Protein AF-A0A9D4RAT3-F1 (afdb_monomer_lite)

Sequence (59 aa):
MEHILSSCTTALTQGRYRWRHDSVLQELADKLERERTKKRPAQTETPNDSVREGRTKGA

Structure (mmCIF, N/CA/C/O backbone):
data_AF-A0A9D4RAT3-F1
#
_entry.id   AF-A0A9D4RAT3-F1
#
loop_
_atom_site.group_PDB
_atom_site.id
_atom_site.type_symbol
_atom_site.label_atom_id
_atom_site.label_alt_id
_atom_site.label_comp_id
_atom_site.label_asym_id
_atom_site.label_entity_id
_atom_site.label_seq_id
_atom_site.pdbx_PDB_ins_code
_atom_site.Cartn_x
_atom_site.Cartn_y
_atom_site.Cartn_z
_atom_site.occupancy
_atom_site.B_iso_or_equiv
_atom_site.auth_seq_id
_atom_site.auth_comp_id
_atom_site.auth_asym_id
_atom_site.auth_atom_id
_atom_site.pdbx_PDB_model_num
ATOM 1 N N . MET A 1 1 ? 11.038 12.399 -6.397 1.00 61.69 1 MET A N 1
ATOM 2 C CA . MET A 1 1 ? 10.893 10.958 -6.100 1.00 61.69 1 MET A CA 1
ATOM 3 C C . MET A 1 1 ? 9.526 10.533 -6.592 1.00 61.69 1 MET A C 1
ATOM 5 O O . MET A 1 1 ? 8.542 11.043 -6.076 1.00 61.69 1 MET A O 1
ATOM 9 N N . GLU A 1 2 ? 9.456 9.676 -7.607 1.00 66.81 2 GLU A N 1
ATOM 10 C CA . GLU A 1 2 ? 8.188 9.078 -8.043 1.00 66.81 2 GLU A CA 1
ATOM 11 C C . GLU A 1 2 ? 7.911 7.834 -7.189 1.00 66.81 2 GLU A C 1
ATOM 13 O O . GLU A 1 2 ? 8.795 6.998 -6.992 1.00 66.81 2 GLU A O 1
ATOM 18 N N . HIS A 1 3 ? 6.715 7.741 -6.608 1.00 70.44 3 HIS A N 1
ATOM 19 C CA . HIS A 1 3 ? 6.332 6.609 -5.765 1.00 70.44 3 HIS A CA 1
ATOM 20 C C . HIS A 1 3 ? 5.960 5.405 -6.632 1.00 70.44 3 HIS A C 1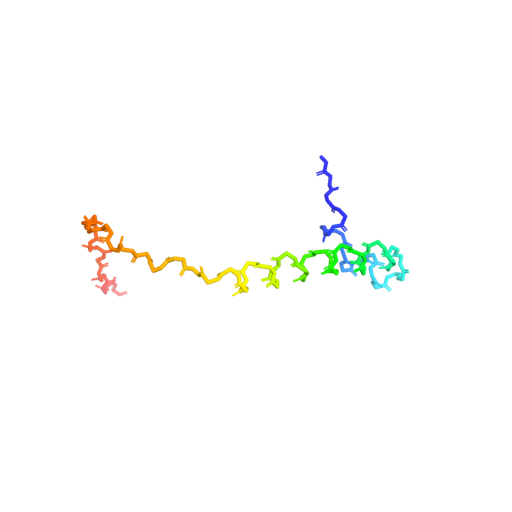
ATOM 22 O O . HIS A 1 3 ? 5.284 5.548 -7.638 1.00 70.44 3 HIS A O 1
ATOM 28 N N . ILE A 1 4 ? 6.294 4.184 -6.206 1.00 69.44 4 ILE A N 1
ATOM 29 C CA . ILE A 1 4 ? 6.025 2.973 -7.007 1.00 69.44 4 ILE A CA 1
ATOM 30 C C . ILE A 1 4 ? 4.529 2.761 -7.322 1.00 69.44 4 ILE A C 1
ATOM 32 O O . ILE A 1 4 ? 4.181 2.093 -8.290 1.00 69.44 4 ILE A O 1
ATOM 36 N N . LEU A 1 5 ? 3.637 3.367 -6.530 1.00 71.31 5 LEU A N 1
ATOM 37 C CA . LEU A 1 5 ? 2.191 3.337 -6.741 1.00 71.31 5 LEU A CA 1
ATOM 38 C C . LEU A 1 5 ? 1.689 4.366 -7.771 1.00 71.31 5 LEU A C 1
ATOM 40 O O . LEU A 1 5 ? 0.587 4.191 -8.281 1.00 71.31 5 LEU A O 1
ATOM 44 N N . SER A 1 6 ? 2.456 5.404 -8.130 1.00 74.56 6 SER A N 1
ATOM 45 C CA . SER A 1 6 ? 2.020 6.377 -9.148 1.00 74.56 6 SER A CA 1
ATOM 46 C C . SER A 1 6 ? 2.002 5.774 -10.555 1.00 74.56 6 SER A C 1
ATOM 48 O O . SER A 1 6 ? 1.199 6.175 -11.390 1.00 74.56 6 SER A O 1
ATOM 50 N N . SER A 1 7 ? 2.838 4.765 -10.807 1.00 70.31 7 SER A N 1
ATOM 51 C CA . SER A 1 7 ? 2.919 4.040 -12.085 1.00 70.31 7 SER A CA 1
ATOM 52 C C . SER A 1 7 ? 2.143 2.714 -12.081 1.00 70.31 7 SER A C 1
ATOM 54 O O . SER A 1 7 ? 2.279 1.922 -13.017 1.00 70.31 7 SER A O 1
ATOM 56 N N . CYS A 1 8 ? 1.359 2.454 -11.027 1.00 76.81 8 CYS A N 1
ATOM 57 C CA . CYS A 1 8 ? 0.766 1.151 -10.715 1.00 76.81 8 CYS A CA 1
ATOM 58 C C . CYS A 1 8 ? -0.041 0.569 -11.883 1.00 76.81 8 CYS A C 1
ATOM 60 O O . CYS A 1 8 ? 0.184 -0.572 -12.272 1.00 76.81 8 CYS A O 1
ATOM 62 N N . THR A 1 9 ? -0.905 1.363 -12.519 1.00 76.69 9 THR A N 1
ATOM 63 C CA . THR A 1 9 ? -1.783 0.883 -13.598 1.00 76.69 9 THR A CA 1
ATOM 64 C C . THR A 1 9 ? -0.995 0.358 -14.800 1.00 76.69 9 THR A C 1
ATOM 66 O O . THR A 1 9 ? -1.211 -0.770 -15.241 1.00 76.69 9 THR A O 1
ATOM 69 N N . THR A 1 10 ? -0.030 1.126 -15.309 1.00 78.44 10 THR A N 1
ATOM 70 C CA . THR A 1 10 ? 0.786 0.725 -16.468 1.00 78.44 10 THR A CA 1
ATOM 71 C C . THR A 1 10 ? 1.742 -0.415 -16.117 1.00 78.44 10 THR A C 1
ATOM 73 O O . THR A 1 10 ? 1.910 -1.343 -16.907 1.00 78.44 10 THR A O 1
ATOM 76 N N . ALA A 1 11 ? 2.346 -0.379 -14.925 1.00 75.19 11 ALA A N 1
ATOM 77 C CA . ALA A 1 11 ? 3.270 -1.411 -14.462 1.00 75.19 11 ALA A CA 1
ATOM 78 C C . ALA A 1 11 ? 2.572 -2.765 -14.255 1.00 75.19 11 ALA A C 1
ATOM 80 O O . ALA A 1 11 ? 3.072 -3.779 -14.747 1.00 75.19 11 ALA A O 1
ATOM 81 N N . LEU A 1 12 ? 1.397 -2.771 -13.613 1.00 75.25 12 LEU A N 1
ATOM 82 C CA . LEU A 1 12 ? 0.580 -3.970 -13.410 1.00 75.25 12 LEU A CA 1
ATOM 83 C C . LEU A 1 12 ? 0.040 -4.523 -14.729 1.00 75.25 12 LEU A C 1
ATOM 85 O O . LEU A 1 12 ? 0.116 -5.730 -14.946 1.00 75.25 12 LEU A O 1
ATOM 89 N N . THR A 1 13 ? -0.429 -3.656 -15.636 1.00 78.88 13 THR A N 1
ATOM 90 C CA . THR A 1 13 ? -0.891 -4.074 -16.976 1.00 78.88 13 THR A CA 1
ATOM 91 C C . THR A 1 13 ? 0.232 -4.753 -17.764 1.00 78.88 13 THR A C 1
ATOM 93 O O . THR A 1 13 ? -0.003 -5.702 -18.504 1.00 78.88 13 THR A O 1
ATOM 96 N N . GLN A 1 14 ? 1.476 -4.314 -17.565 1.00 82.81 14 GLN A N 1
ATOM 97 C CA . GLN A 1 14 ? 2.667 -4.894 -18.191 1.00 82.81 14 GLN A CA 1
ATOM 98 C C . GLN A 1 14 ? 3.268 -6.059 -17.381 1.00 82.81 14 GLN A C 1
ATOM 100 O O . GLN A 1 14 ? 4.346 -6.548 -17.714 1.00 82.81 14 GLN A O 1
ATOM 105 N N . GLY A 1 15 ? 2.602 -6.499 -16.305 1.00 80.38 15 GLY A N 1
ATOM 106 C CA . GLY A 1 15 ? 3.028 -7.606 -15.446 1.00 80.38 15 GLY A CA 1
ATOM 107 C C . GLY A 1 15 ? 4.278 -7.330 -14.603 1.00 80.38 15 GLY A C 1
ATOM 108 O O . GLY A 1 15 ? 4.790 -8.241 -13.951 1.00 80.38 15 GLY A O 1
ATOM 109 N N . ARG A 1 16 ? 4.782 -6.092 -14.590 1.00 79.25 16 ARG A N 1
ATOM 110 C CA . ARG A 1 16 ? 5.987 -5.706 -13.851 1.00 79.25 16 ARG A CA 1
ATOM 111 C C . ARG A 1 16 ? 5.656 -5.382 -12.398 1.00 79.25 16 ARG A C 1
ATOM 113 O O . ARG A 1 16 ? 4.570 -4.921 -12.074 1.00 79.25 16 ARG A O 1
ATOM 120 N N . TYR A 1 17 ? 6.623 -5.627 -11.514 1.00 78.50 17 TYR A N 1
ATOM 121 C CA . TYR A 1 17 ? 6.583 -5.246 -10.095 1.00 78.50 17 TYR A CA 1
ATOM 122 C C . TYR A 1 17 ? 5.410 -5.800 -9.268 1.00 78.50 17 TYR A C 1
ATOM 124 O O . TYR A 1 17 ? 5.220 -5.334 -8.147 1.0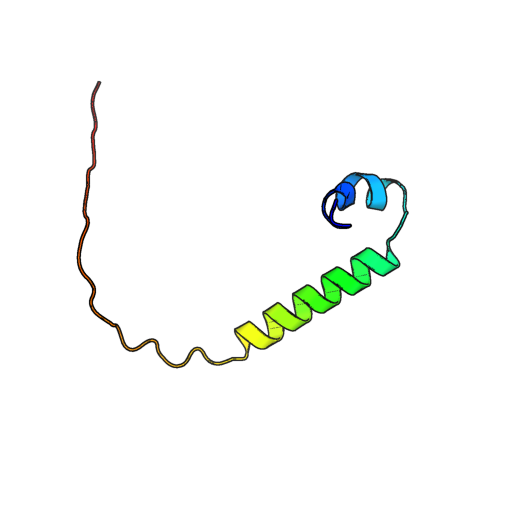0 78.50 17 TYR A O 1
ATOM 132 N N . ARG A 1 18 ? 4.686 -6.825 -9.752 1.00 80.69 18 ARG A N 1
ATOM 133 C CA . ARG A 1 18 ? 3.578 -7.494 -9.033 1.00 80.69 18 ARG A CA 1
ATOM 134 C C . ARG A 1 18 ? 3.913 -7.767 -7.571 1.00 80.69 18 ARG A C 1
ATOM 136 O O . ARG A 1 18 ? 3.260 -7.222 -6.701 1.00 80.69 18 ARG A O 1
ATOM 143 N N . TRP A 1 19 ? 5.028 -8.446 -7.300 1.00 83.94 19 TRP A N 1
ATOM 144 C CA . TRP A 1 19 ? 5.418 -8.784 -5.927 1.00 83.94 19 TRP A CA 1
ATOM 145 C C . TRP A 1 19 ? 5.657 -7.559 -5.028 1.00 83.94 19 TRP A C 1
ATOM 147 O O . TRP A 1 19 ? 5.334 -7.577 -3.844 1.00 83.94 19 TRP A O 1
ATOM 157 N N . ARG A 1 20 ? 6.186 -6.460 -5.587 1.00 83.69 20 ARG A N 1
ATOM 158 C CA . ARG A 1 20 ? 6.368 -5.213 -4.828 1.00 83.69 20 ARG A CA 1
ATOM 159 C C . ARG A 1 20 ? 5.036 -4.514 -4.579 1.00 83.69 20 ARG A C 1
ATOM 161 O O . ARG A 1 20 ? 4.845 -3.985 -3.491 1.00 83.69 20 ARG A O 1
ATOM 168 N N . HIS A 1 21 ? 4.132 -4.526 -5.556 1.00 85.94 21 HIS A N 1
ATOM 169 C CA . HI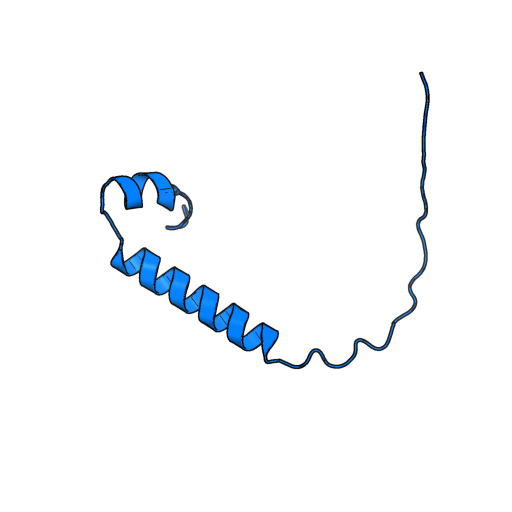S A 1 21 ? 2.773 -4.019 -5.385 1.00 85.94 21 HIS A CA 1
ATOM 170 C C . HIS A 1 21 ? 2.017 -4.825 -4.332 1.00 85.94 21 HIS A C 1
ATOM 172 O O . HIS A 1 21 ? 1.490 -4.231 -3.399 1.00 85.94 21 HIS A O 1
ATOM 178 N N . ASP A 1 22 ? 2.044 -6.152 -4.430 1.00 86.25 22 ASP A N 1
ATOM 179 C CA . ASP A 1 22 ? 1.380 -7.059 -3.495 1.00 86.25 22 ASP A CA 1
ATOM 180 C C . ASP A 1 22 ? 1.901 -6.849 -2.067 1.00 86.25 22 ASP A C 1
ATOM 182 O O . ASP A 1 22 ? 1.115 -6.719 -1.133 1.00 86.25 22 ASP A O 1
ATOM 186 N N . SER A 1 23 ? 3.220 -6.705 -1.901 1.00 88.75 23 SER A N 1
ATOM 187 C CA . SER A 1 23 ? 3.840 -6.426 -0.601 1.00 88.75 23 SER A CA 1
ATOM 188 C C . SER A 1 23 ? 3.414 -5.072 -0.016 1.00 88.75 23 SER A C 1
ATOM 190 O O . SER A 1 23 ? 3.076 -4.996 1.163 1.00 88.75 23 SER A O 1
ATOM 192 N N . VAL A 1 24 ? 3.375 -4.009 -0.828 1.00 87.94 24 VAL A N 1
ATOM 193 C CA . VAL A 1 24 ? 2.948 -2.673 -0.372 1.00 87.94 24 VAL A CA 1
ATOM 194 C C . VAL A 1 24 ? 1.452 -2.646 -0.048 1.00 87.94 24 VAL A C 1
ATOM 196 O O . VAL A 1 24 ? 1.049 -2.047 0.949 1.00 87.94 24 VAL A O 1
ATOM 199 N N . LEU A 1 25 ? 0.621 -3.301 -0.863 1.00 87.06 25 LEU A N 1
ATOM 200 C CA . LEU A 1 25 ? -0.818 -3.417 -0.626 1.00 87.06 25 LEU A CA 1
ATOM 201 C C . LEU A 1 25 ? -1.113 -4.216 0.646 1.00 87.06 25 LEU A C 1
ATOM 203 O O . LEU A 1 25 ? -1.993 -3.826 1.411 1.00 87.06 25 LEU A O 1
ATOM 207 N N . GLN A 1 26 ? -0.356 -5.283 0.902 1.00 91.25 26 GLN A N 1
ATOM 208 C CA . GLN A 1 26 ? -0.466 -6.064 2.130 1.00 91.25 26 GLN A CA 1
ATOM 209 C C . GLN A 1 26 ? -0.105 -5.228 3.364 1.00 91.25 26 GLN A C 1
ATOM 211 O O . GLN A 1 26 ? -0.862 -5.211 4.328 1.00 91.25 26 GLN A O 1
ATOM 216 N N . GLU A 1 27 ? 0.984 -4.457 3.321 1.00 91.88 27 GLU A N 1
ATOM 217 C CA . GLU A 1 27 ? 1.365 -3.582 4.438 1.00 91.88 27 GLU A CA 1
ATOM 218 C C . GLU A 1 27 ? 0.329 -2.472 4.695 1.00 91.88 27 GLU A C 1
ATOM 220 O O . GLU A 1 27 ? 0.033 -2.134 5.844 1.00 91.88 27 GLU A O 1
ATOM 225 N N . LEU A 1 28 ? -0.248 -1.902 3.632 1.00 90.50 28 LEU A N 1
ATOM 226 C CA . LEU A 1 28 ? -1.340 -0.930 3.734 1.00 90.50 28 LEU A CA 1
ATOM 227 C C . LEU A 1 28 ? -2.587 -1.551 4.367 1.00 90.50 28 LEU A C 1
ATOM 229 O O . LEU A 1 28 ? -3.178 -0.943 5.261 1.00 90.50 28 LEU A O 1
ATOM 233 N N . ALA A 1 29 ? -2.965 -2.757 3.938 1.00 92.38 29 ALA A N 1
ATOM 234 C CA . ALA A 1 29 ? -4.083 -3.492 4.514 1.00 92.38 29 ALA A CA 1
ATOM 235 C C . ALA A 1 29 ? -3.850 -3.773 6.004 1.00 92.38 29 ALA A C 1
ATOM 237 O O . ALA A 1 29 ? -4.718 -3.469 6.815 1.00 92.38 29 ALA A O 1
ATOM 238 N N . ASP A 1 30 ? -2.656 -4.231 6.382 1.00 91.94 30 ASP A N 1
ATOM 239 C CA . ASP A 1 30 ? -2.2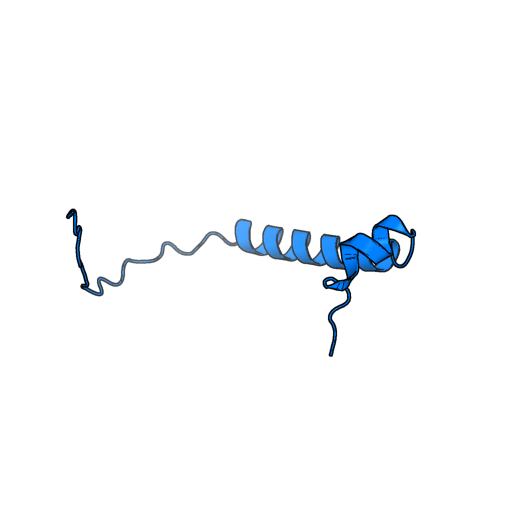83 -4.480 7.777 1.00 91.94 30 ASP A CA 1
ATOM 240 C C . ASP A 1 30 ? -2.296 -3.204 8.628 1.00 91.94 30 ASP A C 1
ATOM 242 O O . ASP A 1 30 ? -2.674 -3.224 9.800 1.00 91.94 30 ASP A O 1
ATOM 246 N N . LYS A 1 31 ? -1.881 -2.065 8.070 1.00 90.62 31 LYS A N 1
ATOM 247 C CA . LYS A 1 31 ? -1.963 -0.775 8.769 1.00 90.62 31 LYS A CA 1
ATOM 248 C C . LYS A 1 31 ? -3.415 -0.366 8.998 1.00 90.62 31 LYS A C 1
ATOM 250 O O . LYS A 1 31 ? -3.766 -0.010 10.120 1.00 90.62 31 LYS A O 1
ATOM 255 N N . LEU A 1 32 ? -4.264 -0.472 7.977 1.00 90.00 32 LEU A N 1
ATOM 256 C CA . LEU A 1 32 ? -5.698 -0.191 8.096 1.00 90.00 32 LEU A CA 1
ATOM 257 C C . LEU A 1 32 ? -6.383 -1.140 9.090 1.00 90.00 32 LEU A C 1
ATOM 259 O O . LEU A 1 32 ? -7.212 -0.708 9.887 1.00 90.00 32 LEU A O 1
ATOM 263 N N . GLU A 1 33 ? -5.992 -2.412 9.088 1.00 89.62 33 GLU A N 1
ATOM 264 C CA . GLU A 1 33 ? -6.429 -3.445 10.027 1.00 89.62 33 GLU A CA 1
ATOM 265 C C . GLU A 1 33 ? -6.098 -3.094 11.486 1.00 89.62 33 GLU A C 1
ATOM 267 O O . GLU A 1 33 ? -6.906 -3.233 12.412 1.00 89.62 33 GLU A O 1
ATOM 272 N N . ARG A 1 34 ? -4.878 -2.608 11.707 1.00 87.94 34 ARG A N 1
ATOM 273 C CA . ARG A 1 34 ? -4.421 -2.181 13.029 1.00 87.94 34 ARG A CA 1
ATOM 274 C C . ARG A 1 34 ? -5.163 -0.933 13.485 1.00 87.94 34 ARG A C 1
ATOM 276 O O . ARG A 1 34 ? -5.581 -0.879 14.637 1.00 87.94 34 ARG A O 1
ATOM 283 N N . GLU A 1 35 ? -5.369 0.037 12.597 1.00 85.00 35 GLU A N 1
ATOM 284 C CA . GLU A 1 35 ? -6.123 1.254 12.911 1.00 85.00 35 GLU A CA 1
ATOM 285 C C . GLU A 1 35 ? -7.612 0.979 13.158 1.00 85.00 35 GLU A C 1
ATOM 287 O O . GLU A 1 35 ? -8.181 1.569 14.070 1.00 85.00 35 GLU A O 1
ATOM 292 N N . ARG A 1 36 ? -8.248 0.038 12.442 1.00 81.00 36 ARG A N 1
ATOM 293 C CA . ARG A 1 36 ? -9.646 -0.341 12.738 1.00 81.00 36 ARG A CA 1
ATOM 294 C C . ARG A 1 36 ? -9.788 -1.069 14.074 1.00 81.00 36 ARG A C 1
ATOM 296 O O . ARG A 1 36 ? -10.802 -0.920 14.751 1.00 81.00 36 ARG A O 1
ATOM 303 N N . THR A 1 37 ? -8.786 -1.866 14.448 1.00 75.69 37 THR A N 1
ATOM 304 C CA . THR A 1 37 ? -8.805 -2.661 15.686 1.00 75.69 37 THR A CA 1
ATOM 305 C C . THR A 1 37 ? -8.411 -1.832 16.902 1.00 75.69 37 THR A C 1
ATOM 307 O O . THR A 1 37 ? -8.839 -2.129 18.022 1.00 75.69 37 THR A O 1
ATOM 310 N N . LYS A 1 38 ? -7.651 -0.748 16.705 1.00 73.94 38 LYS A N 1
ATOM 311 C CA . LYS A 1 38 ? -7.537 0.316 17.700 1.00 73.94 38 LYS A CA 1
ATOM 312 C C . LYS A 1 38 ? -8.935 0.887 17.906 1.00 73.94 38 LYS A C 1
ATOM 314 O O . LYS A 1 38 ? -9.378 1.760 17.167 1.00 73.94 38 LYS A O 1
ATOM 319 N N . LYS A 1 39 ? -9.638 0.378 18.926 1.00 60.34 39 LYS A N 1
ATOM 320 C CA . LYS A 1 39 ? -10.807 1.033 19.513 1.00 60.34 39 LYS A CA 1
ATOM 321 C C . LYS A 1 39 ? -10.425 2.491 19.665 1.00 60.34 39 LYS A C 1
ATOM 323 O O . LYS A 1 39 ? -9.595 2.825 20.508 1.00 60.34 39 LYS A O 1
ATOM 328 N N . ARG A 1 40 ? -10.999 3.321 18.801 1.00 63.66 40 ARG A N 1
ATOM 329 C CA . ARG A 1 40 ? -10.953 4.768 18.903 1.00 63.66 40 ARG A CA 1
ATOM 330 C C . ARG A 1 40 ? -11.288 5.049 20.370 1.00 63.66 40 ARG A C 1
ATOM 332 O O . ARG A 1 40 ? -12.395 4.675 20.773 1.00 63.66 40 ARG A O 1
ATOM 339 N N . PRO A 1 41 ? -10.361 5.560 21.208 1.00 55.03 41 PRO A N 1
ATOM 340 C CA . PRO A 1 41 ? -10.798 6.075 22.492 1.00 55.03 41 PRO A CA 1
ATOM 341 C C . PRO A 1 41 ? -11.900 7.056 22.124 1.00 55.03 41 PRO A C 1
ATOM 343 O O . PRO A 1 41 ? -11.716 7.839 21.184 1.00 55.03 41 PRO A O 1
ATOM 346 N N . ALA A 1 42 ? -13.080 6.870 22.722 1.00 54.88 42 ALA A N 1
ATOM 347 C CA . ALA A 1 42 ? -14.218 7.740 22.502 1.00 54.88 42 ALA A CA 1
ATOM 348 C C . ALA A 1 42 ? -13.660 9.155 22.474 1.00 54.88 42 ALA A C 1
ATOM 350 O O . ALA A 1 42 ? -13.016 9.587 23.430 1.00 54.88 42 ALA A O 1
ATOM 351 N N . GLN A 1 43 ? -13.759 9.796 21.313 1.00 55.59 43 GLN A N 1
ATOM 352 C CA . GLN A 1 43 ? -13.386 11.184 21.206 1.00 55.59 43 GLN A CA 1
ATOM 353 C C . GLN A 1 43 ? -14.399 11.857 22.114 1.00 55.59 43 GLN A C 1
ATOM 355 O O . GLN A 1 43 ? -15.556 12.003 21.729 1.00 55.59 43 GLN A O 1
ATOM 360 N 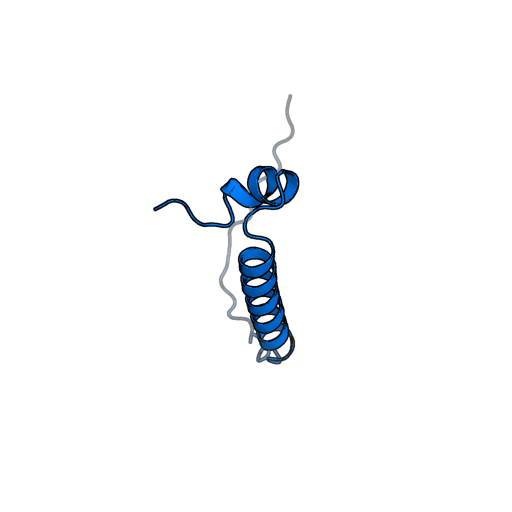N . THR A 1 44 ? -14.007 12.147 23.348 1.00 47.28 44 THR A N 1
ATOM 361 C CA . THR A 1 44 ? -14.647 13.180 24.136 1.00 47.28 44 THR A CA 1
ATOM 362 C C . THR A 1 44 ? -14.530 14.427 23.285 1.00 47.28 44 THR A C 1
ATOM 364 O O . THR A 1 44 ? -13.466 15.035 23.192 1.00 47.28 44 THR A O 1
ATOM 367 N N . GLU A 1 45 ? -15.594 14.659 22.523 1.00 52.72 45 GLU A N 1
ATOM 368 C CA . GLU A 1 45 ? -16.148 15.951 22.178 1.00 52.72 45 GLU A CA 1
ATOM 369 C C . GLU A 1 45 ? -15.416 17.106 22.861 1.00 52.72 45 GLU A C 1
ATOM 371 O O . GLU A 1 45 ? -15.725 17.512 23.976 1.00 52.72 45 GLU A O 1
ATOM 376 N N . THR A 1 46 ? -14.425 17.649 22.161 1.00 51.59 46 THR A N 1
ATOM 377 C CA . THR A 1 46 ? -14.062 19.050 22.327 1.00 51.59 46 THR A CA 1
ATOM 378 C C . THR A 1 46 ? -15.078 19.855 21.517 1.00 51.59 46 THR A C 1
ATOM 380 O O . THR A 1 46 ? -15.082 19.725 20.287 1.00 51.59 46 THR A O 1
ATOM 383 N N . PRO A 1 47 ? -15.950 20.667 22.143 1.00 56.06 47 PRO A N 1
ATOM 384 C CA . PRO A 1 47 ? -16.791 21.593 21.407 1.00 56.06 47 PRO A CA 1
ATOM 385 C C . PRO A 1 47 ? -15.904 22.746 20.928 1.00 56.06 47 PRO A C 1
ATOM 387 O O . PRO A 1 47 ? -15.470 23.577 21.722 1.00 56.06 47 PRO A O 1
ATOM 390 N N . ASN A 1 48 ? -15.608 22.788 19.631 1.00 58.72 48 ASN A N 1
ATOM 391 C CA . ASN A 1 48 ? -15.084 23.986 18.979 1.00 58.72 48 ASN A CA 1
ATOM 392 C C . ASN A 1 48 ? -15.908 24.277 17.717 1.00 58.72 48 ASN A C 1
ATOM 394 O O . ASN A 1 48 ? -15.702 23.708 16.651 1.00 58.72 48 ASN A O 1
ATOM 398 N N . ASP A 1 49 ? -16.984 25.011 17.982 1.00 48.56 49 ASP A N 1
ATOM 399 C CA . ASP A 1 49 ? -17.469 26.224 17.324 1.00 48.56 49 ASP A CA 1
ATOM 400 C C . ASP A 1 49 ? -17.162 26.505 15.833 1.00 48.56 49 ASP A C 1
ATOM 402 O O . ASP A 1 49 ? -16.024 26.648 15.403 1.00 48.56 49 ASP A O 1
ATOM 406 N N . SER A 1 50 ? -18.266 26.720 15.109 1.00 50.44 50 SER A N 1
ATOM 407 C CA . SER A 1 50 ? -18.478 27.686 14.019 1.00 50.44 50 SER A CA 1
ATOM 408 C C . SER A 1 50 ? -17.539 27.717 12.805 1.00 50.44 50 SER A C 1
ATOM 410 O O . SER A 1 50 ? -16.512 28.381 12.795 1.00 50.44 50 SER A O 1
ATOM 412 N N . VAL A 1 51 ? -18.078 27.293 11.657 1.00 58.19 51 VAL A N 1
ATOM 413 C CA . VAL A 1 51 ? -18.678 28.279 10.737 1.00 58.19 51 VAL A CA 1
ATOM 414 C C . VAL A 1 51 ? -19.725 27.611 9.848 1.00 58.19 51 VAL A C 1
ATOM 416 O O . VAL A 1 51 ? -19.484 26.629 9.148 1.00 58.19 51 VAL A O 1
ATOM 419 N N . ARG A 1 52 ? -20.935 28.161 9.920 1.00 52.88 52 ARG A N 1
ATOM 420 C CA . ARG A 1 52 ? -22.063 27.894 9.037 1.00 52.88 52 ARG A CA 1
ATOM 421 C C . ARG A 1 52 ? -22.073 29.001 7.993 1.00 52.88 52 ARG A C 1
ATOM 423 O O . ARG A 1 52 ? -22.514 30.098 8.295 1.00 52.88 52 ARG A O 1
ATOM 430 N N . GLU A 1 53 ? -21.661 28.700 6.773 1.00 48.12 53 GLU A N 1
ATOM 431 C CA . GLU A 1 53 ? -21.882 29.566 5.613 1.00 48.12 53 GLU A CA 1
ATOM 432 C C . GLU A 1 53 ? -21.922 28.662 4.379 1.00 48.12 53 GLU A C 1
ATOM 434 O O . GLU A 1 53 ? -21.099 27.771 4.235 1.00 48.12 53 GLU A O 1
ATOM 439 N N . GLY A 1 54 ? -22.875 28.709 3.466 1.00 48.41 54 GLY A N 1
ATOM 440 C CA . GLY A 1 54 ? -24.012 29.579 3.259 1.00 48.41 54 GLY A CA 1
ATOM 441 C C . GLY A 1 54 ? -24.625 29.065 1.960 1.00 48.41 54 GLY A C 1
ATOM 442 O O . GLY A 1 54 ? -23.965 28.971 0.932 1.00 48.41 54 GLY A O 1
ATOM 443 N N . ARG A 1 55 ? -25.875 28.622 2.029 1.00 51.59 55 ARG A N 1
ATOM 444 C CA . ARG A 1 55 ? -26.659 28.153 0.889 1.00 51.59 55 ARG A CA 1
ATOM 445 C C . ARG A 1 55 ? -26.960 29.364 0.002 1.00 51.59 55 ARG A C 1
ATOM 447 O O . ARG A 1 55 ? -27.848 30.132 0.353 1.00 51.59 55 ARG A O 1
ATOM 454 N N . THR A 1 56 ? -26.279 29.536 -1.127 1.00 50.88 56 THR A N 1
ATOM 455 C CA . THR A 1 56 ? -26.675 30.521 -2.145 1.00 50.88 56 THR A CA 1
ATOM 456 C C . THR A 1 56 ? -27.298 29.801 -3.342 1.00 50.88 56 THR A C 1
ATOM 458 O O . THR A 1 56 ? -26.650 29.075 -4.088 1.00 50.88 56 THR 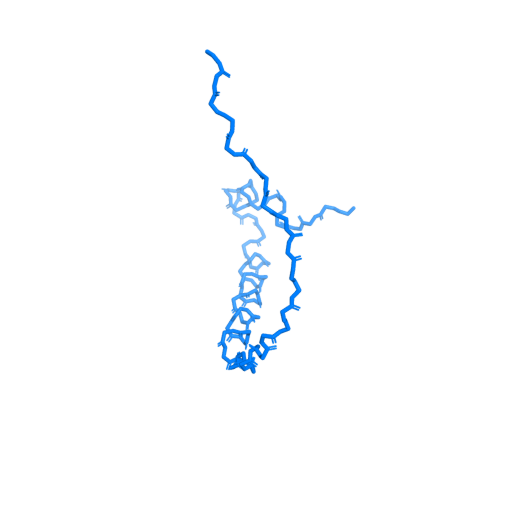A O 1
ATOM 461 N N . LYS A 1 57 ? -28.621 29.955 -3.476 1.00 45.03 57 LYS A N 1
ATOM 462 C CA . LYS A 1 57 ? -29.348 29.791 -4.741 1.00 45.03 57 LYS A CA 1
ATOM 463 C C . LYS A 1 57 ? -29.387 31.154 -5.441 1.00 45.03 57 LYS A C 1
ATOM 465 O O . LYS A 1 57 ? -29.596 32.155 -4.762 1.00 45.03 57 LYS A O 1
ATOM 470 N N . GLY A 1 58 ? -29.287 31.156 -6.767 1.00 51.97 58 GLY A N 1
ATOM 471 C CA . GLY A 1 58 ? -29.489 32.313 -7.653 1.00 51.97 58 GLY A CA 1
ATOM 472 C C . GLY A 1 58 ? -28.369 32.355 -8.697 1.00 51.97 58 GLY A C 1
ATOM 473 O O . GLY A 1 58 ? -27.211 32.302 -8.307 1.00 51.97 58 GLY A O 1
ATOM 474 N N . ALA A 1 59 ? -28.609 32.376 -10.004 1.00 44.19 59 ALA A N 1
ATOM 475 C CA . ALA A 1 59 ? -29.795 32.734 -10.780 1.00 44.19 59 ALA A CA 1
ATOM 476 C C . ALA A 1 59 ? -29.920 31.837 -12.022 1.00 44.19 59 ALA A C 1
ATOM 478 O O . ALA A 1 59 ? -28.891 31.245 -12.420 1.00 44.19 59 ALA A O 1
#

Foldseek 3Di:
DDDPVVCVVVCVVVVHPPVVVVVVVVVVVVVVVVVVVPPPPPPPDPDDDDDDDDDDDDD

Organism: Dreissena polymorpha (NCBI:txid45954)

pLDDT: mean 71.0, std 15.3, range [44.19, 92.38]

Radius of gyration: 21.11 Å; chains: 1; bounding box: 41×42×42 Å

Secondary structure (DSSP, 8-state):
---TTTTHHHHHHTT-SHHHHHHHHHHHHHHHHHHHHS---------------------